Protein AF-F0YMZ0-F1 (afdb_monomer_lite)

Organism: Aureococcus anophagefferens (NCBI:txid44056)

Radius of gyration: 24.7 Å; chains: 1; bounding box: 88×40×67 Å

Structure (mmCIF, N/CA/C/O backbone):
data_AF-F0YMZ0-F1
#
_entry.id   AF-F0YMZ0-F1
#
loop_
_atom_site.group_PDB
_atom_site.id
_atom_site.type_symbol
_atom_site.label_atom_id
_atom_site.label_alt_id
_atom_site.label_comp_id
_atom_site.label_asym_id
_atom_site.label_entity_id
_atom_site.label_seq_id
_atom_site.pdbx_PDB_ins_code
_atom_site.Cartn_x
_atom_site.Cartn_y
_atom_site.Cartn_z
_atom_site.occupancy
_atom_site.B_iso_or_equiv
_atom_site.auth_seq_id
_atom_site.auth_comp_id
_atom_site.auth_asym_id
_atom_site.auth_atom_id
_atom_site.pdbx_PDB_model_num
ATOM 1 N N . MET A 1 1 ? 70.233 -6.081 -45.660 1.00 44.31 1 MET A N 1
ATOM 2 C CA . MET A 1 1 ? 70.823 -6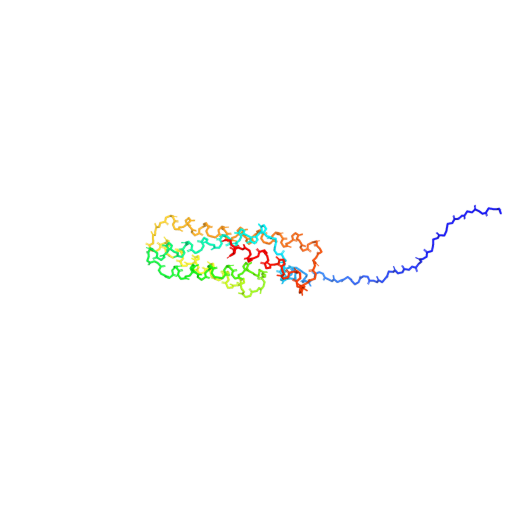.411 -44.346 1.00 44.31 1 MET A CA 1
ATOM 3 C C . MET A 1 1 ? 71.035 -5.077 -43.660 1.00 44.31 1 MET A C 1
ATOM 5 O O . MET A 1 1 ? 71.845 -4.326 -44.181 1.00 44.31 1 MET A O 1
ATOM 9 N N . ASP A 1 2 ? 70.300 -4.622 -42.650 1.00 37.59 2 ASP A N 1
ATOM 10 C CA . ASP A 1 2 ? 69.247 -5.146 -41.749 1.00 37.59 2 ASP A CA 1
ATOM 11 C C . ASP A 1 2 ? 67.894 -4.453 -42.048 1.00 37.59 2 ASP A C 1
ATOM 13 O O . ASP A 1 2 ? 67.910 -3.385 -42.650 1.00 37.59 2 ASP A O 1
ATOM 17 N N . ALA A 1 3 ? 66.678 -4.963 -41.810 1.00 41.69 3 ALA A N 1
ATOM 18 C CA . ALA A 1 3 ? 66.108 -5.841 -40.778 1.00 41.69 3 ALA A CA 1
ATOM 19 C C . ALA A 1 3 ? 66.000 -5.207 -39.378 1.00 41.69 3 ALA A C 1
ATOM 21 O O . ALA A 1 3 ? 66.719 -5.584 -38.465 1.00 41.69 3 ALA A O 1
ATOM 22 N N . THR A 1 4 ? 65.057 -4.280 -39.195 1.00 45.78 4 THR A N 1
ATOM 23 C CA . THR A 1 4 ? 64.239 -4.244 -37.968 1.00 45.78 4 THR A CA 1
ATOM 24 C C . THR A 1 4 ? 62.849 -3.689 -38.280 1.00 45.78 4 THR A C 1
ATOM 26 O O . THR A 1 4 ? 62.683 -2.547 -38.701 1.00 45.78 4 THR A O 1
ATOM 29 N N . ASP A 1 5 ? 61.878 -4.578 -38.102 1.00 44.66 5 ASP A N 1
ATOM 30 C CA . ASP A 1 5 ? 60.435 -4.378 -38.104 1.00 44.66 5 ASP A CA 1
ATOM 31 C C . ASP A 1 5 ? 59.991 -3.359 -37.042 1.00 44.66 5 ASP A C 1
ATOM 33 O O . ASP A 1 5 ? 60.605 -3.279 -35.982 1.00 44.66 5 ASP A O 1
ATOM 37 N N . VAL A 1 6 ? 58.905 -2.624 -37.302 1.00 46.84 6 VAL A N 1
ATOM 38 C CA . VAL A 1 6 ? 57.593 -2.812 -36.645 1.00 46.84 6 VAL A CA 1
ATOM 39 C C . VAL A 1 6 ? 56.571 -1.964 -37.413 1.00 46.84 6 VAL A C 1
ATOM 41 O O . VAL A 1 6 ? 56.580 -0.735 -37.345 1.00 46.84 6 VAL A O 1
ATOM 44 N N . ASP A 1 7 ? 55.668 -2.643 -38.117 1.00 44.19 7 ASP A N 1
ATOM 45 C CA . ASP A 1 7 ? 54.398 -2.086 -38.576 1.00 44.19 7 ASP A CA 1
ATOM 46 C C . ASP A 1 7 ? 53.550 -1.645 -37.371 1.00 44.19 7 ASP A C 1
ATOM 48 O O . ASP A 1 7 ? 53.196 -2.457 -36.515 1.00 44.19 7 ASP A O 1
ATOM 52 N N . LEU A 1 8 ? 53.169 -0.368 -37.324 1.00 43.53 8 LEU A N 1
ATOM 53 C CA . LEU A 1 8 ? 51.977 0.078 -36.600 1.00 43.53 8 LEU A CA 1
ATOM 54 C C . LEU A 1 8 ? 51.089 0.853 -37.567 1.00 43.53 8 LEU A C 1
ATOM 56 O O . LEU A 1 8 ? 51.158 2.070 -37.732 1.00 43.53 8 LEU A O 1
ATOM 60 N N . GLU A 1 9 ? 50.285 0.050 -38.245 1.00 37.81 9 GLU A N 1
ATOM 61 C CA . GLU A 1 9 ? 49.136 0.415 -39.046 1.00 37.81 9 GLU A CA 1
ATOM 62 C C . GLU A 1 9 ? 48.063 1.132 -38.198 1.00 37.81 9 GLU A C 1
ATOM 64 O O . GLU A 1 9 ? 47.907 0.887 -37.002 1.00 37.81 9 GLU A O 1
ATOM 69 N N . TYR A 1 10 ? 47.252 1.939 -38.886 1.00 35.12 10 TYR A N 1
ATOM 70 C CA . TYR A 1 10 ? 45.927 2.414 -38.474 1.00 35.12 10 TYR A CA 1
ATOM 71 C C . TYR A 1 10 ? 45.830 3.630 -37.532 1.00 35.12 10 TYR A C 1
ATOM 73 O O . TYR A 1 10 ? 45.337 3.576 -36.407 1.00 35.12 10 TYR A O 1
ATOM 81 N N . GLY A 1 11 ? 46.139 4.808 -38.085 1.00 33.28 11 GLY A N 1
ATOM 82 C CA . GLY A 1 11 ? 45.547 6.075 -37.643 1.00 33.28 11 GLY A CA 1
ATOM 83 C C . GLY A 1 11 ? 44.060 6.144 -38.010 1.00 33.28 11 GLY A C 1
ATOM 84 O O . GLY A 1 11 ? 43.687 6.804 -38.977 1.00 33.28 11 GLY A O 1
ATOM 85 N N . GLY A 1 12 ? 43.218 5.436 -37.255 1.00 40.56 12 GLY A N 1
ATOM 86 C CA . GLY A 1 12 ? 41.765 5.441 -37.389 1.00 40.56 12 GLY A CA 1
ATOM 87 C C . GLY A 1 12 ? 41.067 5.875 -36.099 1.00 40.56 12 GLY A C 1
ATOM 88 O O . GLY A 1 12 ? 41.079 5.145 -35.119 1.00 40.56 12 GLY A O 1
ATOM 89 N N . ALA A 1 13 ? 40.395 7.026 -36.179 1.00 43.38 13 ALA A N 1
ATOM 90 C CA . ALA A 1 13 ? 39.291 7.499 -35.336 1.00 43.38 13 ALA A CA 1
ATOM 91 C C . ALA A 1 13 ? 39.552 7.879 -33.860 1.00 43.38 13 ALA A C 1
ATOM 93 O O . ALA A 1 13 ? 39.765 7.050 -32.985 1.00 43.38 13 ALA A O 1
ATOM 94 N N . ALA A 1 14 ? 39.276 9.151 -33.561 1.00 39.06 14 ALA A N 1
ATOM 95 C CA . ALA A 1 14 ? 38.502 9.517 -32.379 1.00 39.06 14 ALA A CA 1
ATOM 96 C C . ALA A 1 14 ? 37.502 10.610 -32.787 1.00 39.06 14 ALA A C 1
ATOM 98 O O . ALA A 1 14 ? 37.812 11.800 -32.796 1.00 39.06 14 ALA A O 1
ATOM 99 N N . THR A 1 15 ? 36.300 10.196 -33.189 1.00 40.53 15 THR A N 1
ATOM 100 C CA . THR A 1 15 ? 35.117 11.067 -33.150 1.00 40.53 15 THR A CA 1
ATOM 101 C C . THR A 1 15 ? 34.977 11.624 -31.733 1.00 40.53 15 THR A C 1
ATOM 103 O O . THR A 1 15 ? 35.137 10.844 -30.787 1.00 40.53 15 THR A O 1
ATOM 106 N N . PRO A 1 16 ? 34.682 12.923 -31.546 1.00 39.06 16 PRO A N 1
ATOM 107 C CA . PRO A 1 16 ? 34.447 13.459 -30.217 1.00 39.06 16 PRO A CA 1
ATOM 108 C C . PRO A 1 16 ? 33.247 12.713 -29.644 1.00 39.06 16 PRO A C 1
ATOM 110 O O . PRO A 1 16 ? 32.157 12.755 -30.212 1.00 39.06 16 PRO A O 1
ATOM 113 N N . VAL A 1 17 ? 33.463 11.975 -28.558 1.00 49.81 17 VAL A N 1
ATOM 114 C CA . VAL A 1 17 ? 32.363 11.465 -27.750 1.00 49.81 17 VAL A CA 1
ATOM 115 C C . VAL A 1 17 ? 31.675 12.707 -27.213 1.00 49.81 17 VAL A C 1
ATOM 117 O O . VAL A 1 17 ? 32.257 13.427 -26.401 1.00 49.81 17 VAL A O 1
ATOM 120 N N . ASP A 1 18 ? 30.485 12.989 -27.739 1.00 40.12 18 ASP A N 1
ATOM 121 C CA . ASP A 1 18 ? 29.575 13.980 -27.193 1.00 40.12 18 ASP A CA 1
ATOM 122 C C . ASP A 1 18 ? 29.547 13.802 -25.677 1.00 40.12 18 ASP A C 1
ATOM 124 O O . ASP A 1 18 ? 29.072 12.792 -25.151 1.00 40.12 18 ASP A O 1
ATOM 128 N N . ALA A 1 19 ? 30.104 14.784 -24.972 1.00 44.22 19 ALA A N 1
ATOM 129 C CA . ALA A 1 19 ? 29.966 14.925 -23.538 1.00 44.22 19 ALA A CA 1
ATOM 130 C C . ALA A 1 19 ? 28.499 15.277 -23.254 1.00 44.22 19 ALA A C 1
ATOM 132 O O . ALA A 1 19 ? 28.141 16.433 -23.024 1.00 44.22 19 ALA A O 1
ATOM 133 N N . ALA A 1 20 ? 27.628 14.273 -23.342 1.00 41.84 20 ALA A N 1
ATOM 134 C CA . ALA A 1 20 ? 26.244 14.375 -22.934 1.00 41.84 20 ALA A CA 1
ATOM 135 C C . ALA A 1 20 ? 26.228 14.663 -21.429 1.00 41.84 20 ALA A C 1
ATOM 137 O O . ALA A 1 20 ? 26.673 13.858 -20.609 1.00 41.84 20 ALA A O 1
ATOM 138 N N . LYS A 1 21 ? 25.759 15.862 -21.080 1.00 41.88 21 LYS A N 1
ATOM 139 C CA . LYS A 1 21 ? 25.510 16.293 -19.704 1.00 41.88 21 LYS A CA 1
ATOM 140 C C . LYS A 1 21 ? 24.711 15.222 -18.943 1.00 41.88 21 LYS A C 1
ATOM 142 O O . LYS A 1 21 ? 23.690 14.773 -19.465 1.00 41.88 21 LYS A O 1
ATOM 147 N N . PRO A 1 22 ? 25.073 14.877 -17.694 1.00 44.50 22 PRO A N 1
ATOM 148 C CA . PRO A 1 22 ? 24.280 13.990 -16.854 1.00 44.50 22 PRO A CA 1
ATOM 149 C C . PRO A 1 22 ? 23.141 14.788 -16.200 1.00 44.50 22 PRO A C 1
ATOM 151 O O . PRO A 1 22 ? 23.057 14.902 -14.983 1.00 44.50 22 PRO A O 1
ATOM 154 N N . GLU A 1 23 ? 22.272 15.393 -17.003 1.00 42.91 23 GLU A N 1
ATOM 155 C CA . GLU A 1 23 ? 21.037 16.014 -16.523 1.00 42.91 23 GLU A CA 1
ATOM 156 C C . GLU A 1 23 ? 19.873 15.158 -17.038 1.00 42.91 23 GLU A C 1
ATOM 158 O O . GLU A 1 23 ? 19.540 15.222 -18.216 1.00 42.91 23 GLU A O 1
ATOM 163 N N . ASN A 1 24 ? 19.280 14.350 -16.144 1.00 45.12 24 ASN A N 1
ATOM 164 C CA . ASN A 1 24 ? 18.055 13.527 -16.288 1.00 45.12 24 ASN A CA 1
ATOM 165 C C . ASN A 1 24 ? 18.171 12.000 -16.437 1.00 45.12 24 ASN A C 1
ATOM 167 O O . ASN A 1 24 ? 17.132 11.342 -16.489 1.00 45.12 24 ASN A O 1
ATOM 171 N N . ASP A 1 25 ? 19.354 11.388 -16.401 1.00 51.12 25 ASP A N 1
ATOM 172 C CA . ASP A 1 25 ? 19.421 9.923 -16.572 1.00 51.12 25 ASP A CA 1
ATOM 173 C C . ASP A 1 25 ? 18.834 9.145 -15.366 1.00 51.12 25 ASP A C 1
ATOM 175 O O . ASP A 1 25 ? 18.237 8.083 -15.519 1.00 51.12 25 ASP A O 1
ATOM 179 N N . TYR A 1 26 ? 18.876 9.718 -14.155 1.00 47.50 26 TYR A N 1
ATOM 180 C CA . TYR A 1 26 ? 18.348 9.074 -12.940 1.00 47.50 26 TYR A CA 1
ATOM 181 C C . TYR A 1 26 ? 16.847 8.752 -13.000 1.00 47.50 26 TYR A C 1
ATOM 183 O O . TYR A 1 26 ? 16.445 7.659 -12.607 1.00 47.50 26 TYR A O 1
ATOM 191 N N . ALA A 1 27 ? 16.008 9.670 -13.490 1.00 49.12 27 ALA A N 1
ATOM 192 C CA . ALA A 1 27 ? 14.563 9.436 -13.572 1.00 49.12 27 ALA A CA 1
ATOM 193 C C . ALA A 1 27 ? 14.228 8.342 -14.602 1.00 49.12 27 ALA A C 1
ATOM 195 O O . ALA A 1 27 ? 13.366 7.497 -14.362 1.00 49.12 27 ALA A O 1
ATOM 196 N N . HIS A 1 28 ? 14.975 8.294 -15.709 1.00 52.44 28 HIS A N 1
ATOM 197 C CA . HIS A 1 28 ? 14.816 7.261 -16.731 1.00 52.44 28 HIS A CA 1
ATOM 198 C C . HIS A 1 28 ? 15.151 5.855 -16.214 1.00 52.44 28 HIS A C 1
ATOM 200 O O . HIS A 1 28 ? 14.480 4.897 -16.604 1.00 52.44 28 HIS A O 1
ATOM 206 N N . HIS A 1 29 ? 16.107 5.727 -15.288 1.00 57.75 29 HIS A N 1
ATOM 207 C CA . HIS A 1 29 ? 16.438 4.448 -14.644 1.00 57.75 29 HIS A CA 1
ATOM 208 C C . HIS A 1 29 ? 15.345 3.942 -13.693 1.00 57.75 29 HIS A C 1
ATOM 210 O O . HIS A 1 29 ? 15.119 2.735 -13.609 1.00 57.75 29 HIS A O 1
ATOM 216 N N . PHE A 1 30 ? 14.633 4.845 -13.011 1.00 58.72 30 PHE A N 1
ATOM 217 C CA . PHE A 1 30 ? 13.548 4.496 -12.083 1.00 58.72 30 PHE A CA 1
ATOM 218 C C . PHE A 1 30 ? 12.190 4.241 -12.758 1.00 58.72 30 PHE A C 1
ATOM 220 O O . PHE A 1 30 ? 11.333 3.566 -12.175 1.00 58.72 30 PHE A O 1
ATOM 227 N N . ASP A 1 31 ? 12.000 4.757 -13.976 1.00 60.28 31 ASP A N 1
ATOM 228 C CA . ASP A 1 31 ? 10.747 4.651 -14.736 1.00 60.28 31 ASP A CA 1
ATOM 229 C C . ASP A 1 31 ? 10.804 3.698 -15.937 1.00 60.28 31 ASP A C 1
ATOM 231 O O . ASP A 1 31 ? 9.760 3.363 -16.513 1.00 60.28 31 ASP A O 1
ATOM 235 N N . ALA A 1 32 ? 11.990 3.209 -16.313 1.00 58.41 32 ALA A N 1
ATOM 236 C CA . ALA A 1 32 ? 12.094 2.039 -17.176 1.00 58.41 32 ALA A CA 1
ATOM 237 C C . ALA A 1 32 ? 11.381 0.864 -16.487 1.00 58.41 32 ALA A C 1
ATOM 239 O O . ALA A 1 32 ? 11.577 0.683 -15.289 1.00 58.41 32 ALA A O 1
ATOM 240 N N . ASP A 1 33 ? 10.568 0.045 -17.189 1.00 56.03 33 ASP A N 1
ATOM 241 C CA . ASP A 1 33 ? 10.009 -1.150 -16.515 1.00 56.03 33 ASP A CA 1
ATOM 242 C C . ASP A 1 33 ? 11.142 -2.116 -16.155 1.00 56.03 33 ASP A C 1
ATOM 244 O O . ASP A 1 33 ? 11.549 -2.988 -16.924 1.00 56.03 33 ASP A O 1
ATOM 248 N N . VAL A 1 34 ? 11.704 -1.939 -14.973 1.00 56.12 34 VAL A N 1
ATOM 249 C CA . VAL A 1 34 ? 12.731 -2.811 -14.452 1.00 56.12 34 VAL A CA 1
ATOM 250 C C . VAL A 1 34 ? 12.093 -4.178 -14.297 1.00 56.12 34 VAL A C 1
ATOM 252 O O . VAL A 1 34 ? 11.032 -4.320 -13.682 1.00 56.12 34 VAL A O 1
ATOM 255 N N . VAL A 1 35 ? 12.715 -5.204 -14.885 1.00 59.50 35 VAL A N 1
ATOM 256 C CA . VAL A 1 35 ? 12.343 -6.579 -14.553 1.00 59.50 35 VAL A CA 1
ATOM 257 C C . VAL A 1 35 ? 12.736 -6.772 -13.099 1.00 59.50 35 VAL A C 1
ATOM 259 O O . VAL A 1 35 ? 13.909 -6.982 -12.783 1.00 59.50 35 VAL A O 1
ATOM 262 N N . ILE A 1 36 ? 11.753 -6.624 -12.212 1.00 62.28 36 ILE A N 1
ATOM 263 C CA . ILE A 1 36 ? 11.956 -6.825 -10.786 1.00 62.28 36 ILE A CA 1
ATOM 264 C C . ILE A 1 36 ? 12.375 -8.282 -10.601 1.00 62.28 36 ILE A C 1
ATOM 266 O O . ILE A 1 36 ? 11.707 -9.182 -11.117 1.00 62.28 36 ILE A O 1
ATOM 270 N N . PRO A 1 37 ? 13.435 -8.547 -9.836 1.00 61.91 37 PRO A N 1
ATOM 271 C CA . PRO A 1 37 ? 13.751 -9.899 -9.418 1.00 61.91 37 PRO A CA 1
ATOM 272 C C . PRO A 1 37 ? 12.590 -10.516 -8.655 1.00 61.91 37 PRO A C 1
ATOM 274 O O . PRO A 1 37 ? 12.064 -9.899 -7.726 1.00 61.91 37 PRO A O 1
ATOM 277 N N . ASP A 1 38 ? 12.301 -11.783 -8.936 1.00 62.56 38 ASP A N 1
ATOM 278 C CA . ASP A 1 38 ? 11.395 -12.604 -8.136 1.00 62.56 38 ASP A CA 1
ATOM 279 C C . ASP A 1 38 ? 11.670 -12.431 -6.632 1.00 62.56 38 ASP A C 1
ATOM 281 O O . ASP A 1 38 ? 10.770 -12.150 -5.851 1.00 62.56 38 ASP A O 1
ATOM 285 N N . ARG A 1 39 ? 12.935 -12.454 -6.199 1.00 67.69 39 ARG A N 1
ATOM 286 C CA . ARG A 1 39 ? 13.297 -12.299 -4.776 1.00 67.69 39 ARG A CA 1
ATOM 287 C C . ARG A 1 39 ? 12.800 -11.007 -4.094 1.00 67.69 39 ARG A C 1
ATOM 289 O O . ARG A 1 39 ? 12.816 -10.958 -2.869 1.00 67.69 39 ARG A O 1
ATOM 296 N N . ILE A 1 40 ? 12.391 -9.981 -4.847 1.00 69.12 40 ILE A N 1
ATOM 297 C CA . ILE A 1 40 ? 11.834 -8.714 -4.330 1.00 69.12 40 ILE A CA 1
ATOM 298 C C . ILE A 1 40 ? 10.331 -8.631 -4.586 1.00 69.12 40 ILE A C 1
ATOM 300 O O . ILE A 1 40 ? 9.580 -8.249 -3.691 1.00 69.12 40 ILE A O 1
ATOM 304 N N . ALA A 1 41 ? 9.881 -9.042 -5.774 1.00 67.56 41 ALA A N 1
ATOM 305 C CA . ALA A 1 41 ? 8.462 -9.044 -6.108 1.00 67.56 41 ALA A CA 1
ATOM 306 C C . ALA A 1 41 ? 7.663 -9.984 -5.187 1.00 67.56 41 ALA A C 1
ATOM 308 O O . ALA A 1 41 ? 6.603 -9.601 -4.691 1.00 67.56 41 ALA A O 1
ATOM 309 N N . ARG A 1 42 ? 8.195 -11.183 -4.889 1.00 70.12 42 ARG A N 1
ATOM 310 C CA . ARG A 1 42 ? 7.487 -12.183 -4.071 1.00 70.12 42 ARG A CA 1
ATOM 311 C C . ARG A 1 42 ? 7.229 -11.681 -2.644 1.00 70.12 42 ARG A C 1
ATOM 313 O O . ARG A 1 42 ? 6.074 -11.720 -2.223 1.00 70.12 42 ARG A O 1
ATOM 320 N N . PRO A 1 43 ? 8.233 -11.178 -1.893 1.00 74.31 43 PRO A N 1
ATOM 321 C CA . PRO A 1 43 ? 7.983 -10.660 -0.550 1.00 74.31 43 PRO A CA 1
ATOM 322 C C . PRO A 1 43 ? 7.105 -9.406 -0.546 1.00 74.31 43 PRO A C 1
ATOM 324 O O . PRO A 1 43 ? 6.265 -9.275 0.340 1.00 74.31 43 PRO A O 1
ATOM 327 N N . ALA A 1 44 ? 7.237 -8.522 -1.542 1.00 77.75 44 ALA A N 1
ATOM 328 C CA . ALA A 1 44 ? 6.432 -7.306 -1.619 1.00 77.75 44 ALA A CA 1
ATOM 329 C C . ALA A 1 44 ? 4.938 -7.623 -1.818 1.00 77.75 44 ALA A C 1
ATOM 331 O O . ALA A 1 44 ? 4.098 -7.164 -1.044 1.00 77.75 44 ALA A O 1
ATOM 332 N N . VAL A 1 45 ? 4.599 -8.509 -2.762 1.00 78.19 45 VAL A N 1
ATOM 333 C CA . VAL A 1 45 ? 3.212 -8.969 -2.960 1.00 78.19 45 VAL A CA 1
ATOM 334 C C . VAL A 1 45 ? 2.709 -9.768 -1.753 1.00 78.19 45 VAL A C 1
ATOM 336 O O . VAL A 1 45 ? 1.575 -9.571 -1.316 1.00 78.19 45 VAL A O 1
ATOM 339 N N . ALA A 1 46 ? 3.536 -10.641 -1.170 1.00 77.62 46 ALA A N 1
ATOM 340 C CA . ALA A 1 46 ? 3.162 -11.387 0.031 1.00 77.62 46 ALA A CA 1
ATOM 341 C C . ALA A 1 46 ? 2.826 -10.439 1.192 1.00 77.62 46 ALA A C 1
ATOM 343 O O . ALA A 1 46 ? 1.772 -10.567 1.806 1.00 77.62 46 ALA A O 1
ATOM 344 N N . SER A 1 47 ? 3.659 -9.426 1.432 1.00 80.88 47 SER A N 1
ATOM 345 C CA . SER A 1 47 ? 3.435 -8.444 2.494 1.00 80.88 47 SER A CA 1
ATOM 346 C C . SER A 1 47 ? 2.203 -7.562 2.266 1.00 80.88 47 SER A C 1
ATOM 348 O O . SER A 1 47 ? 1.577 -7.149 3.239 1.00 80.88 47 SER A O 1
ATOM 350 N N . ALA A 1 48 ? 1.778 -7.343 1.015 1.00 82.81 48 ALA A N 1
ATOM 351 C CA . ALA A 1 48 ? 0.528 -6.639 0.737 1.00 82.81 48 ALA A CA 1
ATOM 352 C C . ALA A 1 48 ? -0.686 -7.373 1.340 1.00 82.81 48 ALA A C 1
ATOM 354 O O . ALA A 1 48 ? -1.650 -6.732 1.749 1.00 82.81 48 ALA A O 1
ATOM 355 N N . HIS A 1 49 ? -0.635 -8.703 1.500 1.00 85.00 49 HIS A N 1
ATOM 356 C CA . HIS A 1 49 ? -1.710 -9.467 2.150 1.00 85.00 49 HIS A CA 1
ATOM 357 C C . HIS A 1 49 ? -1.883 -9.116 3.635 1.00 85.00 49 HIS A C 1
ATOM 359 O O . HIS A 1 49 ? -2.967 -9.319 4.184 1.00 85.00 49 HIS A O 1
ATOM 365 N N . CYS A 1 50 ? -0.882 -8.512 4.284 1.00 85.06 50 CYS A N 1
ATOM 366 C CA . CYS A 1 50 ? -1.054 -7.953 5.624 1.00 85.06 50 CYS A CA 1
ATOM 367 C C . CYS A 1 50 ? -2.121 -6.843 5.641 1.00 85.06 50 CYS A C 1
ATOM 369 O O . CYS A 1 50 ? -2.831 -6.698 6.634 1.00 85.06 50 CYS A O 1
ATOM 371 N N . PHE A 1 51 ? -2.298 -6.101 4.540 1.00 87.12 51 PHE A N 1
ATOM 372 C CA . PHE A 1 51 ? -3.354 -5.088 4.416 1.00 87.12 51 PHE A CA 1
ATOM 373 C C . PHE A 1 51 ? -4.739 -5.720 4.268 1.00 87.12 51 PHE A C 1
ATOM 375 O O . PHE A 1 51 ? -5.709 -5.209 4.825 1.00 87.12 51 PHE A O 1
ATOM 382 N N . LEU A 1 52 ? -4.830 -6.881 3.611 1.00 89.75 52 LEU A N 1
ATOM 383 C CA . LEU A 1 52 ? -6.062 -7.668 3.573 1.00 89.75 52 LEU A CA 1
ATOM 384 C C . LEU A 1 52 ? -6.429 -8.197 4.970 1.00 89.75 52 LEU A C 1
ATOM 386 O O . LEU A 1 52 ? -7.587 -8.112 5.380 1.00 89.75 52 LEU A O 1
ATOM 390 N N . ALA A 1 53 ? -5.446 -8.683 5.733 1.00 87.94 53 ALA A N 1
ATOM 391 C CA . ALA A 1 53 ? -5.657 -9.093 7.121 1.00 87.94 53 ALA A CA 1
ATOM 392 C C . ALA A 1 53 ? -6.108 -7.913 8.003 1.00 87.94 53 ALA A C 1
ATOM 394 O O . ALA A 1 53 ? -7.044 -8.054 8.790 1.00 87.94 53 ALA A O 1
ATOM 395 N N . LEU A 1 54 ? -5.501 -6.732 7.832 1.00 86.81 54 LEU A N 1
ATOM 396 C CA . LEU A 1 54 ? -5.923 -5.503 8.507 1.00 86.81 54 LEU A CA 1
ATOM 397 C C . LEU A 1 54 ? -7.373 -5.136 8.165 1.00 86.81 54 LEU A C 1
ATOM 399 O O . LEU A 1 54 ? -8.141 -4.795 9.067 1.00 86.81 54 LEU A O 1
ATOM 403 N N . ALA A 1 55 ? -7.758 -5.230 6.890 1.00 89.62 55 ALA A N 1
ATOM 404 C CA . ALA A 1 55 ? -9.125 -4.972 6.450 1.00 89.62 55 ALA A CA 1
ATOM 405 C C . ALA A 1 55 ? -10.123 -5.918 7.134 1.00 89.62 55 ALA A C 1
ATOM 407 O O . ALA A 1 55 ? -11.119 -5.461 7.695 1.00 89.62 55 ALA A O 1
ATOM 408 N N . LEU A 1 56 ? -9.811 -7.219 7.175 1.00 92.88 56 LEU A N 1
ATOM 409 C CA . LEU A 1 56 ? -10.653 -8.226 7.820 1.00 92.88 56 LEU A CA 1
ATOM 410 C C . LEU A 1 56 ? -10.796 -7.975 9.328 1.00 92.88 56 LEU A C 1
ATOM 412 O O . LEU A 1 56 ? -11.910 -7.947 9.845 1.00 92.88 56 LEU A O 1
ATOM 416 N N . VAL A 1 57 ? -9.688 -7.742 10.038 1.00 89.12 57 VAL A N 1
ATOM 417 C CA . VAL A 1 57 ? -9.718 -7.449 11.482 1.00 89.12 57 VAL A CA 1
ATOM 418 C C . VAL A 1 57 ? -10.501 -6.168 11.772 1.00 89.12 57 VAL A C 1
ATOM 420 O O . VAL A 1 57 ? -11.241 -6.110 12.753 1.00 89.12 57 VAL A O 1
ATOM 423 N N . SER A 1 58 ? -10.371 -5.150 10.920 1.00 88.44 58 SER A N 1
ATOM 424 C CA . SER A 1 58 ? -11.088 -3.881 11.076 1.00 88.44 58 SER A CA 1
ATOM 425 C C . SER A 1 58 ? -12.590 -4.066 10.874 1.00 88.44 58 SER A C 1
ATOM 427 O O . SER A 1 58 ? -13.374 -3.553 11.669 1.00 88.44 58 SER A O 1
ATOM 429 N N . PHE A 1 59 ? -12.987 -4.867 9.883 1.00 92.38 59 PHE A N 1
ATOM 430 C CA . PHE A 1 59 ? -14.383 -5.218 9.632 1.00 92.38 59 PHE A CA 1
ATOM 431 C C . PHE A 1 59 ? -14.996 -5.994 10.805 1.00 92.38 59 PHE A C 1
ATOM 433 O O . PHE A 1 59 ? -16.025 -5.598 11.342 1.00 92.38 59 PHE A O 1
ATOM 440 N N . LEU A 1 60 ? -14.313 -7.035 11.298 1.00 92.31 60 LEU A N 1
ATOM 441 C CA . LEU A 1 60 ? -14.777 -7.831 12.445 1.00 92.31 60 LEU A CA 1
ATOM 442 C C . LEU A 1 60 ? -14.905 -7.015 13.744 1.00 92.31 60 LEU A C 1
ATOM 444 O O . LEU A 1 60 ? -15.625 -7.408 14.659 1.00 92.31 60 LEU A O 1
ATOM 448 N N . ARG A 1 61 ? -14.204 -5.879 13.842 1.00 87.19 61 ARG A N 1
ATOM 449 C CA . ARG A 1 61 ? -14.262 -4.942 14.975 1.00 87.19 61 ARG A CA 1
ATOM 450 C C . ARG A 1 61 ? -15.277 -3.805 14.771 1.00 87.19 61 ARG A C 1
ATOM 452 O O . ARG A 1 61 ? -15.374 -2.941 15.642 1.00 87.19 61 ARG A O 1
ATOM 459 N N . GLY A 1 62 ? -16.013 -3.784 13.656 1.00 88.69 62 GLY A N 1
ATOM 460 C CA . GLY A 1 62 ? -16.988 -2.737 13.325 1.00 88.69 62 GLY A CA 1
ATOM 461 C C . GLY A 1 62 ? -16.358 -1.396 12.928 1.00 88.69 62 GLY A C 1
ATOM 462 O O . GLY A 1 62 ? -16.946 -0.333 13.142 1.00 88.69 62 GLY A O 1
ATOM 463 N N . TYR A 1 63 ? -15.128 -1.417 12.405 1.00 89.12 63 TYR A N 1
ATOM 464 C CA . TYR A 1 63 ? -14.431 -0.247 11.868 1.00 89.12 63 TYR A CA 1
ATOM 465 C C . TYR A 1 63 ? -14.510 -0.232 10.337 1.00 89.12 63 TYR A C 1
ATOM 467 O O . TYR A 1 63 ? -13.490 -0.293 9.651 1.00 89.12 63 TYR A O 1
ATOM 475 N N . ASP A 1 64 ? -15.727 -0.133 9.803 1.00 91.25 64 ASP A N 1
ATOM 476 C CA . ASP A 1 64 ? -16.020 -0.328 8.373 1.00 91.25 64 ASP A CA 1
ATOM 477 C C . ASP A 1 64 ? -15.238 0.615 7.453 1.00 91.25 64 ASP A C 1
ATOM 479 O O . ASP A 1 64 ? -14.736 0.205 6.409 1.00 91.25 64 ASP A O 1
ATOM 483 N N . VAL A 1 65 ? -15.057 1.872 7.865 1.00 90.75 65 VAL A N 1
ATOM 484 C CA . VAL A 1 65 ? -14.278 2.851 7.094 1.00 90.75 65 VAL A CA 1
ATOM 485 C C . VAL A 1 65 ? -12.804 2.443 7.018 1.00 90.75 65 VAL A C 1
ATOM 487 O O . VAL A 1 65 ? -12.206 2.518 5.948 1.00 90.75 65 VAL A O 1
ATOM 490 N N . LEU A 1 66 ? -12.215 1.954 8.117 1.00 88.69 66 LEU A N 1
ATOM 491 C CA . LEU A 1 66 ? -10.829 1.474 8.102 1.00 88.69 66 LEU A CA 1
ATOM 492 C C . LEU A 1 66 ? -10.712 0.193 7.278 1.00 88.69 66 LEU A C 1
ATOM 494 O O . LEU A 1 66 ? -9.740 0.038 6.547 1.00 88.69 66 LEU A O 1
ATOM 498 N N . ALA A 1 67 ? -11.707 -0.693 7.359 1.00 90.56 67 ALA A N 1
ATOM 499 C CA . ALA A 1 67 ? -11.759 -1.893 6.536 1.00 90.56 67 ALA A CA 1
ATOM 500 C C . ALA A 1 67 ? -11.764 -1.549 5.039 1.00 90.56 67 ALA A C 1
ATOM 502 O O . ALA A 1 67 ? -10.974 -2.108 4.281 1.00 90.56 67 ALA A O 1
ATOM 503 N N . ALA A 1 68 ? -12.587 -0.581 4.627 1.00 92.81 68 ALA A N 1
ATOM 504 C CA . ALA A 1 68 ? -12.652 -0.115 3.246 1.00 92.81 68 ALA A CA 1
ATOM 505 C C . ALA A 1 68 ? -11.338 0.539 2.788 1.00 92.81 68 ALA A C 1
ATOM 507 O O . ALA A 1 68 ? -10.840 0.226 1.707 1.00 92.81 68 ALA A O 1
ATOM 508 N N . VAL A 1 69 ? -10.742 1.404 3.616 1.00 91.88 69 VAL A N 1
ATOM 509 C CA . VAL A 1 69 ? -9.466 2.070 3.302 1.00 91.88 69 VAL A CA 1
ATOM 510 C C . VAL A 1 69 ? -8.316 1.057 3.213 1.00 91.88 69 VAL A C 1
ATOM 512 O O . VAL A 1 69 ? -7.538 1.107 2.263 1.00 91.88 69 VAL A O 1
ATOM 515 N N . ALA A 1 70 ? -8.244 0.088 4.130 1.00 90.50 70 ALA A N 1
ATOM 516 C CA . ALA A 1 70 ? -7.235 -0.974 4.112 1.00 90.50 70 ALA A CA 1
ATOM 517 C C . ALA A 1 70 ? -7.404 -1.930 2.917 1.00 90.50 70 ALA A C 1
ATOM 519 O O . ALA A 1 70 ? -6.414 -2.376 2.337 1.00 90.50 70 ALA A O 1
ATOM 520 N N . LEU A 1 71 ? -8.644 -2.215 2.505 1.00 93.31 71 LEU A N 1
ATOM 521 C CA . LEU A 1 71 ? -8.916 -2.985 1.290 1.00 93.31 71 LEU A CA 1
ATOM 522 C C . LEU A 1 71 ? -8.507 -2.209 0.028 1.00 93.31 71 LEU A C 1
ATOM 524 O O . LEU A 1 71 ? -7.937 -2.788 -0.897 1.00 93.31 71 LEU A O 1
ATOM 528 N N . GLY A 1 72 ? -8.748 -0.895 0.009 1.00 92.69 72 GLY A N 1
ATOM 529 C CA . GLY A 1 72 ? -8.248 0.004 -1.030 1.00 92.69 72 GLY A CA 1
ATOM 530 C C . GLY A 1 72 ? -6.723 -0.031 -1.126 1.00 92.69 72 GLY A C 1
ATOM 531 O O . GLY A 1 72 ? -6.198 -0.252 -2.216 1.00 92.69 72 GLY A O 1
ATOM 532 N N . LEU A 1 73 ? -6.031 0.079 0.015 1.00 91.62 73 LEU A N 1
ATOM 533 C CA . LEU A 1 73 ? -4.575 -0.050 0.111 1.00 91.62 73 LEU A CA 1
ATOM 534 C C . LEU A 1 73 ? -4.078 -1.403 -0.414 1.00 91.62 73 LEU A C 1
ATOM 536 O O . LEU A 1 73 ? -3.134 -1.451 -1.194 1.00 91.62 73 LEU A O 1
ATOM 540 N N . TYR A 1 74 ? -4.731 -2.512 -0.056 1.00 91.19 74 TYR A N 1
ATOM 541 C CA . TYR A 1 74 ? -4.388 -3.819 -0.622 1.00 91.19 74 TYR A CA 1
ATOM 542 C C . TYR A 1 74 ? -4.448 -3.803 -2.157 1.00 91.19 74 TYR A C 1
ATOM 544 O O . TYR A 1 74 ? -3.507 -4.237 -2.828 1.00 91.19 74 TYR A O 1
ATOM 552 N N . GLY A 1 75 ? -5.532 -3.261 -2.718 1.00 90.00 75 GLY A N 1
ATOM 553 C CA . GLY A 1 75 ? -5.716 -3.155 -4.162 1.00 90.00 75 GLY A CA 1
ATOM 554 C C . GLY A 1 75 ? -4.654 -2.286 -4.840 1.00 90.00 75 GLY A C 1
ATOM 555 O O . GLY A 1 75 ? -4.078 -2.702 -5.852 1.00 90.00 75 GLY A O 1
ATOM 556 N N . THR A 1 76 ? -4.365 -1.104 -4.289 1.00 90.81 76 THR A N 1
ATOM 557 C CA . THR A 1 76 ? -3.345 -0.200 -4.840 1.00 90.81 76 THR A CA 1
ATOM 558 C C . THR A 1 76 ? -1.951 -0.793 -4.729 1.00 90.81 76 THR A C 1
ATOM 560 O O . THR A 1 76 ? -1.225 -0.751 -5.719 1.00 90.81 76 THR A O 1
ATOM 563 N N . SER A 1 77 ? -1.616 -1.436 -3.609 1.00 88.00 77 SER A N 1
ATOM 564 C CA . SER A 1 77 ? -0.301 -2.042 -3.392 1.00 88.00 77 SER A CA 1
ATOM 565 C C . SER A 1 77 ? -0.077 -3.210 -4.340 1.00 88.00 77 SER A C 1
ATOM 567 O O . SER A 1 77 ? 0.941 -3.261 -5.026 1.00 88.00 77 SER A O 1
ATOM 569 N N . VAL A 1 78 ? -1.045 -4.122 -4.482 1.00 87.12 78 VAL A N 1
ATOM 570 C CA . VAL A 1 78 ? -0.939 -5.209 -5.470 1.00 87.12 78 VAL A CA 1
ATOM 571 C C . VAL A 1 78 ? -0.800 -4.643 -6.886 1.00 87.12 78 VAL A C 1
ATOM 573 O O . VAL A 1 78 ? 0.007 -5.139 -7.669 1.00 87.12 78 VAL A O 1
ATOM 576 N N . ASN A 1 79 ? -1.546 -3.594 -7.236 1.00 85.50 79 ASN A N 1
ATOM 577 C CA . ASN A 1 79 ? -1.460 -2.960 -8.553 1.00 85.50 79 ASN A CA 1
ATOM 578 C C . ASN A 1 79 ? -0.127 -2.221 -8.788 1.00 85.50 79 ASN A C 1
ATOM 580 O O . ASN A 1 79 ? 0.388 -2.244 -9.907 1.00 85.50 79 ASN A O 1
ATOM 584 N N . HIS A 1 80 ? 0.443 -1.597 -7.758 1.00 85.56 80 HIS A N 1
ATOM 585 C CA . HIS A 1 80 ? 1.751 -0.951 -7.801 1.00 85.56 80 HIS A CA 1
ATOM 586 C C . HIS A 1 80 ? 2.864 -1.990 -7.982 1.00 85.56 80 HIS A C 1
ATOM 588 O O . HIS A 1 80 ? 3.595 -1.933 -8.970 1.00 85.56 80 HIS A O 1
ATOM 594 N N . TRP A 1 81 ? 2.910 -3.020 -7.132 1.00 79.75 81 TRP A N 1
ATOM 595 C CA . TRP A 1 81 ? 3.906 -4.096 -7.217 1.00 79.75 81 TRP A CA 1
ATOM 596 C C . TRP A 1 81 ? 3.766 -4.960 -8.476 1.00 79.75 81 TRP A C 1
ATOM 598 O O . TRP A 1 81 ? 4.720 -5.612 -8.896 1.00 79.75 81 TRP A O 1
ATOM 608 N N . ARG A 1 82 ? 2.598 -4.914 -9.131 1.00 74.12 82 ARG A N 1
ATOM 609 C CA . ARG A 1 82 ? 2.368 -5.516 -10.447 1.00 74.12 82 ARG A CA 1
ATOM 610 C C . ARG A 1 82 ? 3.043 -4.806 -11.603 1.00 74.12 82 ARG A C 1
ATOM 612 O O . ARG A 1 82 ? 3.077 -5.433 -12.652 1.00 74.12 82 ARG A O 1
ATOM 619 N N . ARG A 1 83 ? 3.435 -3.531 -11.478 1.00 71.94 83 ARG A N 1
ATOM 620 C CA . ARG A 1 83 ? 4.184 -2.721 -12.469 1.00 71.94 83 ARG A CA 1
ATOM 621 C C . ARG A 1 83 ? 4.814 -1.518 -11.748 1.00 71.94 83 ARG A C 1
ATOM 623 O O . ARG A 1 83 ? 4.293 -0.408 -11.911 1.00 71.94 83 ARG A O 1
ATOM 630 N N . PRO A 1 84 ? 5.872 -1.708 -10.939 1.00 73.62 84 PRO A N 1
ATOM 631 C CA . PRO A 1 84 ? 6.439 -0.627 -10.158 1.00 73.62 84 PRO A CA 1
ATOM 632 C C . PRO A 1 84 ? 7.131 0.342 -11.100 1.00 73.62 84 PRO A C 1
ATOM 634 O O . PRO A 1 84 ? 7.869 -0.037 -12.009 1.00 73.62 84 PRO A O 1
ATOM 637 N N . ARG A 1 85 ? 6.799 1.604 -10.893 1.00 73.75 85 ARG A N 1
ATOM 638 C CA . ARG A 1 85 ? 7.306 2.754 -11.623 1.00 73.75 85 ARG A CA 1
ATOM 639 C C . ARG A 1 85 ? 7.209 3.923 -10.670 1.00 73.75 85 ARG A C 1
ATOM 641 O O . ARG A 1 85 ? 6.110 4.182 -10.161 1.00 73.75 85 ARG A O 1
ATOM 648 N N . VAL A 1 86 ? 8.321 4.608 -10.447 1.00 71.75 86 VAL A N 1
ATOM 649 C CA . VAL A 1 86 ? 8.406 5.649 -9.422 1.00 71.75 86 VAL A CA 1
ATOM 650 C C . VAL A 1 86 ? 7.499 6.829 -9.771 1.00 71.75 86 VAL A C 1
ATOM 652 O O . VAL A 1 86 ? 6.769 7.297 -8.902 1.00 71.75 86 VAL A O 1
ATOM 655 N N . THR A 1 87 ? 7.425 7.240 -11.038 1.00 77.00 87 THR A N 1
ATOM 656 C CA . THR A 1 87 ? 6.570 8.367 -11.464 1.00 77.00 87 THR A CA 1
ATOM 657 C C . THR A 1 87 ? 5.174 7.956 -11.942 1.00 77.00 87 THR A C 1
ATOM 659 O O . THR A 1 87 ? 4.438 8.751 -12.530 1.00 77.00 87 THR A O 1
ATOM 662 N N . SER A 1 88 ? 4.745 6.714 -11.692 1.00 80.88 88 SER A N 1
ATOM 663 C CA . SER A 1 88 ? 3.417 6.274 -12.132 1.00 80.88 88 SER A CA 1
ATOM 664 C C . SER A 1 88 ? 2.286 6.731 -11.215 1.00 80.88 88 SER A C 1
ATOM 666 O O . SER A 1 88 ? 2.401 6.726 -9.990 1.00 80.88 88 SER A O 1
ATOM 668 N N . TRP A 1 89 ? 1.113 6.979 -11.807 1.00 85.75 89 TRP A N 1
ATOM 669 C CA . TRP A 1 89 ? -0.119 7.217 -11.047 1.00 85.75 89 TRP A CA 1
ATOM 670 C C . TRP A 1 89 ? -0.459 6.058 -10.097 1.00 85.75 89 TRP A C 1
ATOM 672 O O . TRP A 1 89 ? -1.089 6.282 -9.070 1.00 85.75 89 TRP A O 1
ATOM 682 N N . ARG A 1 90 ? -0.036 4.823 -10.416 1.00 87.75 90 ARG A N 1
ATOM 683 C CA . ARG A 1 90 ? -0.240 3.647 -9.556 1.00 87.75 90 ARG A CA 1
ATOM 684 C C . ARG A 1 90 ? 0.532 3.777 -8.250 1.00 87.75 90 ARG A C 1
ATOM 686 O O . ARG A 1 90 ? -0.029 3.499 -7.200 1.00 87.75 90 ARG A O 1
ATOM 693 N N . HIS A 1 91 ? 1.791 4.209 -8.330 1.00 85.81 91 HIS A N 1
ATOM 694 C CA . HIS A 1 91 ? 2.616 4.481 -7.156 1.00 85.81 91 HIS A CA 1
ATOM 695 C C . HIS A 1 91 ? 2.047 5.647 -6.340 1.00 85.81 91 HIS A C 1
ATOM 697 O O . HIS A 1 91 ? 1.876 5.522 -5.133 1.00 85.81 91 HIS A O 1
ATOM 703 N N . ALA A 1 92 ? 1.642 6.736 -7.002 1.00 87.50 92 ALA A N 1
ATOM 704 C CA . ALA A 1 92 ? 0.993 7.858 -6.324 1.00 87.50 92 ALA A CA 1
ATOM 705 C C . ALA A 1 92 ? -0.304 7.438 -5.603 1.00 87.50 92 ALA A C 1
ATOM 707 O O . ALA A 1 92 ? -0.525 7.817 -4.456 1.00 87.50 92 ALA A O 1
ATOM 708 N N . ALA A 1 93 ? -1.145 6.622 -6.247 1.00 90.69 93 ALA A N 1
ATOM 709 C CA . ALA A 1 93 ? -2.361 6.086 -5.639 1.00 90.69 93 ALA A CA 1
ATOM 710 C C . ALA A 1 93 ? -2.057 5.189 -4.429 1.00 90.69 93 ALA A C 1
ATOM 712 O O . ALA A 1 93 ? -2.774 5.257 -3.433 1.00 90.69 93 ALA A O 1
ATOM 713 N N . ASP A 1 94 ? -0.994 4.386 -4.496 1.00 90.31 94 ASP A N 1
ATOM 714 C CA . ASP A 1 94 ? -0.569 3.536 -3.385 1.00 90.31 94 ASP A CA 1
ATOM 715 C C . ASP A 1 94 ? -0.082 4.359 -2.186 1.00 90.31 94 ASP A C 1
ATOM 717 O O . ASP A 1 94 ? -0.548 4.157 -1.067 1.00 90.31 94 ASP A O 1
ATOM 721 N N . LEU A 1 95 ? 0.741 5.385 -2.422 1.00 89.88 95 LEU A N 1
ATOM 722 C CA . LEU A 1 95 ? 1.168 6.325 -1.381 1.00 89.88 95 LEU A CA 1
ATOM 723 C C . LEU A 1 95 ? -0.014 7.066 -0.743 1.00 89.88 95 LEU A C 1
ATOM 725 O O . LEU A 1 95 ? -0.057 7.229 0.478 1.00 89.88 95 LEU A O 1
ATOM 729 N N . LEU A 1 96 ? -0.996 7.487 -1.545 1.00 93.31 96 LEU A N 1
ATOM 730 C CA . LEU A 1 96 ? -2.217 8.113 -1.035 1.00 93.31 96 LEU A CA 1
ATOM 731 C C . LEU A 1 96 ? -3.033 7.143 -0.173 1.00 93.31 96 LEU A C 1
ATOM 733 O O . LEU A 1 96 ? -3.533 7.540 0.880 1.00 93.31 96 LEU A O 1
ATOM 737 N N . ALA A 1 97 ? -3.144 5.875 -0.575 1.00 91.38 97 ALA A N 1
ATOM 738 C CA . ALA A 1 97 ? -3.838 4.856 0.206 1.00 91.38 97 ALA A CA 1
ATOM 739 C C . ALA A 1 97 ? -3.111 4.548 1.528 1.00 91.38 97 ALA A C 1
ATOM 741 O O . ALA A 1 97 ? -3.760 4.410 2.571 1.00 91.38 97 ALA A O 1
ATOM 742 N N . VAL A 1 98 ? -1.772 4.516 1.523 1.00 90.44 98 VAL A N 1
ATOM 743 C CA . VAL A 1 98 ? -0.954 4.397 2.742 1.00 90.44 98 VAL A CA 1
ATOM 744 C C . VAL A 1 98 ? -1.204 5.589 3.663 1.00 90.44 98 VAL A C 1
ATOM 746 O O . VAL A 1 98 ? -1.495 5.397 4.844 1.00 90.44 98 VAL A O 1
ATOM 749 N N . ALA A 1 99 ? -1.160 6.815 3.133 1.00 90.69 99 ALA A N 1
ATOM 750 C CA . ALA A 1 99 ? -1.395 8.032 3.905 1.00 90.69 99 ALA A CA 1
ATOM 751 C C . ALA A 1 99 ? -2.810 8.072 4.504 1.00 90.69 99 ALA A C 1
ATOM 753 O O . ALA A 1 99 ? -2.971 8.384 5.684 1.00 90.69 99 ALA A O 1
ATOM 754 N N . ALA A 1 100 ? -3.831 7.691 3.730 1.00 90.56 100 ALA A N 1
ATOM 755 C CA . ALA A 1 100 ? -5.208 7.592 4.206 1.00 90.56 100 ALA A CA 1
ATOM 756 C C . ALA A 1 100 ? -5.353 6.549 5.327 1.00 90.56 100 ALA A C 1
ATOM 758 O O . ALA A 1 100 ? -5.980 6.825 6.353 1.00 90.56 100 ALA A O 1
ATOM 759 N N . THR A 1 101 ? -4.726 5.378 5.169 1.00 90.56 101 THR A N 1
ATOM 760 C CA . THR A 1 101 ? -4.718 4.314 6.188 1.00 90.56 101 THR A CA 1
ATOM 761 C C . THR A 1 101 ? -4.022 4.782 7.465 1.00 90.56 101 THR A C 1
ATOM 763 O O . THR A 1 101 ? -4.544 4.577 8.559 1.00 90.56 101 THR A O 1
ATOM 766 N N . ALA A 1 102 ? -2.877 5.456 7.343 1.00 89.69 102 ALA A N 1
ATOM 767 C CA . ALA A 1 102 ? -2.129 5.989 8.475 1.00 89.69 102 ALA A CA 1
ATOM 768 C C . ALA A 1 102 ? -2.913 7.085 9.210 1.00 89.69 102 ALA A C 1
ATOM 770 O O . ALA A 1 102 ? -3.016 7.043 10.437 1.00 89.69 102 ALA A O 1
ATOM 771 N N . ALA A 1 103 ? -3.512 8.031 8.482 1.00 90.75 103 ALA A N 1
ATOM 772 C CA . ALA A 1 103 ? -4.295 9.116 9.062 1.00 90.75 103 ALA A CA 1
ATOM 773 C C . ALA A 1 103 ? -5.543 8.588 9.786 1.00 90.75 103 ALA A C 1
ATOM 775 O O . ALA A 1 103 ? -5.749 8.872 10.970 1.00 90.75 103 ALA A O 1
ATOM 776 N N . TYR A 1 104 ? -6.349 7.765 9.108 1.00 90.06 104 TYR A N 1
ATOM 777 C CA . TYR A 1 104 ? -7.581 7.232 9.689 1.00 90.06 104 TYR A CA 1
ATOM 778 C C . TYR A 1 104 ? -7.306 6.213 10.802 1.00 90.06 104 TYR A C 1
ATOM 780 O O . TYR A 1 104 ? -7.966 6.222 11.843 1.00 90.06 104 TYR A O 1
ATOM 788 N N . GLY A 1 105 ? -6.284 5.373 10.628 1.00 87.56 105 GLY A N 1
ATOM 789 C CA . GLY A 1 105 ? -5.813 4.448 11.651 1.00 87.56 105 GLY A CA 1
ATOM 790 C C . GLY A 1 105 ? -5.336 5.170 12.910 1.00 87.56 105 GLY A C 1
ATOM 791 O O . GLY A 1 105 ? -5.715 4.777 14.012 1.00 87.56 105 GLY A O 1
ATOM 792 N N . SER A 1 106 ? -4.571 6.257 12.768 1.00 89.62 106 SER A N 1
ATOM 793 C CA . SER A 1 106 ? -4.102 7.069 13.902 1.00 89.62 106 SER A CA 1
ATOM 794 C C . SER A 1 106 ? -5.265 7.733 14.642 1.00 89.62 106 SER A C 1
ATOM 796 O O . SER A 1 106 ? -5.304 7.731 15.875 1.00 89.62 106 SER A O 1
ATOM 798 N N . TYR A 1 107 ? -6.257 8.246 13.907 1.00 89.31 107 TYR A N 1
ATOM 799 C CA . TYR A 1 107 ? -7.499 8.744 14.499 1.00 89.31 107 TYR A CA 1
ATOM 800 C C . TYR A 1 107 ? -8.217 7.650 15.303 1.00 89.31 107 TYR A C 1
ATOM 802 O O . TYR A 1 107 ? -8.576 7.867 16.457 1.00 89.31 107 TYR A O 1
ATOM 810 N N . LEU A 1 108 ? -8.379 6.444 14.752 1.00 85.75 108 LEU A N 1
ATOM 811 C CA . LEU A 1 108 ? -9.008 5.338 15.479 1.00 85.75 108 LEU A CA 1
ATOM 812 C C . LEU A 1 108 ? -8.199 4.912 16.709 1.00 85.75 108 LEU A C 1
ATOM 814 O O . LEU A 1 108 ? -8.786 4.692 17.771 1.00 85.75 108 LEU A O 1
ATOM 818 N N . ALA A 1 109 ? -6.873 4.829 16.593 1.00 85.19 109 ALA A N 1
ATOM 819 C CA . ALA A 1 109 ? -5.982 4.452 17.684 1.00 85.19 109 ALA A CA 1
ATOM 820 C C . ALA A 1 109 ? -6.050 5.444 18.859 1.00 85.19 109 ALA A C 1
ATOM 822 O O . ALA A 1 109 ? -5.995 5.023 20.013 1.00 85.19 109 ALA A O 1
ATOM 823 N N . THR A 1 110 ? -6.232 6.738 18.582 1.00 85.06 110 THR A N 1
ATOM 824 C CA . THR A 1 110 ? -6.312 7.805 19.597 1.00 85.06 110 THR A CA 1
ATOM 825 C C . THR A 1 110 ? -7.723 8.035 20.131 1.00 85.06 110 THR A C 1
ATOM 827 O O . THR A 1 110 ? -7.928 8.098 21.344 1.00 85.06 110 THR A O 1
ATOM 830 N N . ALA A 1 111 ? -8.709 8.160 19.245 1.00 83.00 111 ALA A N 1
ATOM 831 C CA . ALA A 1 111 ? -10.040 8.641 19.596 1.00 83.00 111 ALA A CA 1
ATOM 832 C C . ALA A 1 111 ? -11.009 7.521 19.992 1.00 83.00 111 ALA A C 1
ATOM 834 O O . ALA A 1 111 ? -11.884 7.750 20.828 1.00 83.00 111 ALA A O 1
ATOM 835 N N . ARG A 1 112 ? -10.867 6.316 19.416 1.00 77.38 112 ARG A N 1
ATOM 836 C CA . ARG A 1 112 ? -11.870 5.246 19.554 1.00 77.38 112 ARG A CA 1
ATOM 837 C C . ARG A 1 112 ? -11.347 4.014 20.278 1.00 77.38 112 ARG A C 1
ATOM 839 O O . ARG A 1 112 ? -11.927 3.605 21.274 1.00 77.38 112 ARG A O 1
ATOM 846 N N . ALA A 1 113 ? -10.266 3.420 19.786 1.00 75.75 113 ALA A N 1
ATOM 847 C CA . ALA A 1 113 ? -9.777 2.145 20.291 1.00 75.75 113 ALA A CA 1
ATOM 848 C C . ALA A 1 113 ? -8.838 2.284 21.498 1.00 75.75 113 ALA A C 1
ATOM 850 O O . ALA A 1 113 ? -8.784 1.368 22.314 1.00 75.75 113 ALA A O 1
ATOM 851 N N . ARG A 1 114 ? -8.096 3.401 21.601 1.00 77.62 114 ARG A N 1
ATOM 852 C CA . ARG A 1 114 ? -7.167 3.727 22.708 1.00 77.62 114 ARG A CA 1
ATOM 853 C C . ARG A 1 114 ? -6.235 2.577 23.104 1.00 77.62 114 ARG A C 1
ATOM 855 O O . ARG A 1 114 ? -5.877 2.424 24.267 1.00 77.62 114 ARG A O 1
ATOM 862 N N . SER A 1 115 ? -5.857 1.744 22.136 1.00 76.06 115 SER A N 1
ATOM 863 C CA . SER A 1 115 ? -5.079 0.535 22.385 1.00 76.06 115 SER A CA 1
ATOM 864 C C . SER A 1 115 ? -3.666 0.688 21.831 1.00 76.06 115 SER A C 1
ATOM 866 O O . SER A 1 115 ? -3.515 0.954 20.635 1.00 76.06 115 SER A O 1
ATOM 868 N N . PRO A 1 116 ? -2.626 0.428 22.642 1.00 80.19 116 PRO A N 1
ATOM 869 C CA . PRO A 1 116 ? -1.249 0.343 22.159 1.00 80.19 116 PRO A CA 1
ATOM 870 C C . PRO A 1 116 ? -1.072 -0.689 21.037 1.00 80.19 116 PRO A C 1
ATOM 872 O O . PRO A 1 116 ? -0.252 -0.496 20.144 1.00 80.19 116 PRO A O 1
ATOM 875 N N . ALA A 1 117 ? -1.882 -1.755 21.029 1.00 79.31 117 ALA A N 1
ATOM 876 C CA . ALA A 1 117 ? -1.839 -2.780 19.987 1.00 79.31 117 ALA A CA 1
ATOM 877 C C . ALA A 1 117 ? -2.215 -2.231 18.598 1.00 79.31 117 ALA A C 1
ATOM 879 O O . ALA A 1 117 ? -1.680 -2.688 17.588 1.00 79.31 117 ALA A O 1
ATOM 880 N N . TRP A 1 118 ? -3.092 -1.222 18.530 1.00 82.12 118 TRP A N 1
ATOM 881 C CA . TRP A 1 118 ? -3.436 -0.566 17.266 1.00 82.12 118 TRP A CA 1
ATOM 882 C C . TRP A 1 118 ? -2.287 0.284 16.734 1.00 82.12 118 TRP A C 1
ATOM 884 O O . TRP A 1 118 ? -1.974 0.212 15.548 1.00 82.12 118 TRP A O 1
ATOM 894 N N . TRP A 1 119 ? -1.608 1.018 17.615 1.00 83.81 119 TRP A N 1
ATOM 895 C CA . TRP A 1 119 ? -0.397 1.751 17.254 1.00 83.81 119 TRP A CA 1
ATOM 896 C C . TRP A 1 119 ? 0.719 0.822 16.779 1.00 83.81 119 TRP A C 1
ATOM 898 O O . TRP A 1 119 ? 1.328 1.084 15.744 1.00 83.81 119 TRP A O 1
ATOM 908 N N . ALA A 1 120 ? 0.931 -0.299 17.472 1.00 82.38 120 ALA A N 1
ATOM 909 C CA . ALA A 1 120 ? 1.890 -1.317 17.052 1.00 82.38 120 ALA A CA 1
ATOM 910 C C . ALA A 1 120 ? 1.544 -1.902 15.669 1.00 82.38 120 ALA A C 1
ATOM 912 O O . ALA A 1 120 ? 2.429 -2.092 14.839 1.00 82.38 120 ALA A O 1
ATOM 913 N N . SER A 1 121 ? 0.255 -2.123 15.391 1.00 79.25 121 SER A N 1
ATOM 914 C CA . SER A 1 121 ? -0.210 -2.632 14.094 1.00 79.25 121 SER A CA 1
ATOM 915 C C . SER A 1 121 ? 0.036 -1.633 12.956 1.00 79.25 121 SER A C 1
ATOM 917 O O . SER A 1 121 ? 0.517 -2.019 11.893 1.00 79.25 121 SER A O 1
ATOM 919 N N . LEU A 1 122 ? -0.232 -0.342 13.182 1.00 83.25 122 LEU A N 1
ATOM 920 C CA . LEU A 1 122 ? 0.058 0.717 12.206 1.00 83.25 122 LEU A CA 1
ATOM 921 C C . LEU A 1 122 ? 1.561 0.872 11.960 1.00 83.25 122 LEU A C 1
ATOM 923 O O . LEU A 1 122 ? 1.982 1.009 10.812 1.00 83.25 122 LEU A O 1
ATOM 927 N N . ALA A 1 123 ? 2.375 0.796 13.016 1.00 84.50 123 ALA A N 1
ATOM 928 C CA . ALA A 1 123 ? 3.828 0.843 12.899 1.00 84.50 123 ALA A CA 1
ATOM 929 C C . ALA A 1 123 ? 4.375 -0.345 12.092 1.00 84.50 123 ALA A C 1
ATOM 931 O O . ALA A 1 123 ? 5.236 -0.157 11.236 1.00 84.50 123 ALA A O 1
ATOM 932 N N . ALA A 1 124 ? 3.842 -1.553 12.306 1.00 82.25 124 ALA A N 1
ATOM 933 C CA . ALA A 1 124 ? 4.224 -2.737 11.539 1.00 82.25 124 ALA A CA 1
ATOM 934 C C . ALA A 1 124 ? 3.882 -2.595 10.045 1.00 82.25 124 ALA A C 1
ATOM 936 O O . ALA A 1 124 ? 4.703 -2.926 9.191 1.00 82.25 124 ALA A O 1
ATOM 937 N N . VAL A 1 125 ? 2.705 -2.048 9.726 1.00 80.25 125 VAL A N 1
ATOM 938 C CA . VAL A 1 125 ? 2.280 -1.750 8.348 1.00 80.25 125 VAL A CA 1
ATOM 939 C C . VAL A 1 125 ? 3.204 -0.728 7.684 1.00 80.25 125 VAL A C 1
ATOM 941 O O . VAL A 1 125 ? 3.685 -0.969 6.576 1.00 80.25 125 VAL A O 1
ATOM 944 N N . ALA A 1 126 ? 3.506 0.377 8.369 1.00 83.44 126 ALA A N 1
ATOM 945 C CA . ALA A 1 126 ? 4.411 1.403 7.857 1.00 83.44 126 ALA A CA 1
ATOM 946 C C . ALA A 1 126 ? 5.832 0.857 7.634 1.00 83.44 126 ALA A C 1
ATOM 948 O O . ALA A 1 126 ? 6.443 1.124 6.600 1.00 83.44 126 ALA A O 1
ATOM 949 N N . ALA A 1 127 ? 6.340 0.046 8.567 1.00 83.81 127 ALA A N 1
ATOM 950 C CA . ALA A 1 127 ? 7.650 -0.584 8.452 1.00 83.81 127 ALA A CA 1
ATOM 951 C C . ALA A 1 127 ? 7.716 -1.575 7.280 1.00 83.81 127 ALA A C 1
ATOM 953 O O . ALA A 1 127 ? 8.701 -1.574 6.544 1.00 83.81 127 ALA A O 1
ATOM 954 N N . ALA A 1 128 ? 6.672 -2.384 7.071 1.00 80.88 128 ALA A N 1
ATOM 955 C CA . ALA A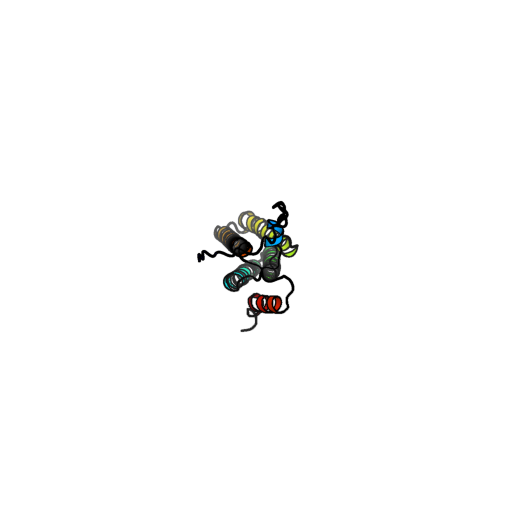 1 128 ? 6.597 -3.309 5.941 1.00 80.88 128 ALA A CA 1
ATOM 956 C C . ALA A 1 128 ? 6.609 -2.562 4.598 1.00 80.88 128 ALA A C 1
ATOM 958 O O . ALA A 1 128 ? 7.377 -2.919 3.704 1.00 80.88 128 ALA A O 1
ATOM 959 N N . PHE A 1 129 ? 5.820 -1.489 4.482 1.00 82.44 129 PHE A N 1
ATOM 960 C CA . PHE A 1 129 ? 5.809 -0.640 3.292 1.00 82.44 129 PHE A CA 1
ATOM 961 C C . PHE A 1 129 ? 7.190 -0.018 3.029 1.00 82.44 129 PHE A C 1
ATOM 963 O O . PHE A 1 129 ? 7.762 -0.206 1.956 1.00 82.44 129 PHE A O 1
ATOM 970 N N . ALA A 1 130 ? 7.775 0.640 4.034 1.00 84.94 130 ALA A N 1
ATOM 971 C CA . ALA A 1 130 ? 9.077 1.295 3.910 1.00 84.94 130 ALA A CA 1
ATOM 972 C C . ALA A 1 130 ? 10.211 0.309 3.586 1.00 84.94 130 ALA A C 1
ATOM 974 O O . ALA A 1 130 ? 11.112 0.629 2.807 1.00 84.94 130 ALA A O 1
ATOM 975 N N . TYR A 1 131 ? 10.172 -0.896 4.161 1.00 84.62 131 TYR A N 1
ATOM 976 C CA . TYR A 1 131 ? 11.146 -1.945 3.875 1.00 84.62 131 TYR A CA 1
ATOM 977 C C . TYR A 1 131 ? 11.093 -2.383 2.410 1.00 84.62 131 TYR A C 1
ATOM 979 O O . TYR A 1 131 ? 12.140 -2.452 1.760 1.00 84.62 131 TYR A O 1
ATOM 987 N N . ASN A 1 132 ? 9.893 -2.648 1.884 1.00 83.25 132 ASN A N 1
ATOM 988 C CA . ASN A 1 132 ? 9.712 -3.048 0.4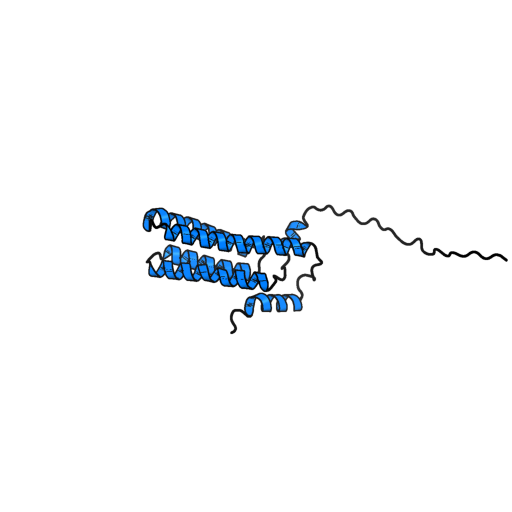89 1.00 83.25 132 ASN A CA 1
ATOM 989 C C . ASN A 1 132 ? 10.187 -1.962 -0.471 1.00 83.25 132 ASN A C 1
ATOM 991 O O . ASN A 1 132 ? 10.931 -2.252 -1.407 1.00 83.25 132 ASN A O 1
ATOM 995 N N . GLU A 1 133 ? 9.815 -0.717 -0.188 1.00 82.19 133 GLU A N 1
ATOM 996 C CA . GLU A 1 133 ? 10.175 0.433 -1.005 1.00 82.19 133 GLU A CA 1
ATOM 997 C C . GLU A 1 133 ? 11.696 0.656 -1.001 1.00 82.19 133 GLU A C 1
ATOM 999 O O . GLU A 1 133 ? 12.331 0.753 -2.049 1.00 82.19 133 GLU A O 1
ATOM 1004 N N . THR A 1 134 ? 12.335 0.592 0.171 1.00 84.06 134 THR A N 1
ATOM 1005 C CA . THR A 1 134 ? 13.800 0.700 0.297 1.00 84.06 134 THR A CA 1
ATOM 1006 C C . THR A 1 134 ? 14.526 -0.425 -0.447 1.00 84.06 134 THR A C 1
ATOM 1008 O O . THR A 1 134 ? 15.547 -0.188 -1.098 1.00 84.06 134 THR A O 1
ATOM 1011 N N . ARG A 1 135 ? 14.021 -1.663 -0.356 1.00 82.06 135 ARG A N 1
ATOM 1012 C CA . ARG A 1 135 ? 14.560 -2.820 -1.092 1.00 82.06 135 ARG A CA 1
ATOM 1013 C C . ARG A 1 135 ? 14.454 -2.615 -2.601 1.00 82.06 135 ARG A C 1
ATOM 1015 O O . ARG A 1 135 ? 15.420 -2.909 -3.300 1.00 82.06 135 ARG A O 1
ATOM 1022 N N . TYR A 1 136 ? 13.318 -2.111 -3.079 1.00 78.19 136 TYR A N 1
ATOM 1023 C CA . TYR A 1 136 ? 13.112 -1.778 -4.485 1.00 78.19 136 TYR A CA 1
ATOM 1024 C C . TYR A 1 136 ? 14.113 -0.717 -4.957 1.00 78.19 136 TYR A C 1
ATOM 1026 O O . TYR A 1 136 ? 14.848 -0.972 -5.910 1.00 78.19 136 TYR A O 1
ATOM 1034 N N . TYR A 1 137 ? 14.227 0.410 -4.243 1.00 76.88 137 TYR A N 1
ATOM 1035 C CA . TYR A 1 137 ? 15.152 1.489 -4.609 1.00 76.88 137 TYR A CA 1
ATOM 1036 C C . TYR A 1 137 ? 16.603 1.027 -4.694 1.00 76.88 137 TYR A C 1
ATOM 1038 O O . TYR A 1 137 ? 17.275 1.338 -5.674 1.00 76.88 137 TYR A O 1
ATOM 1046 N N . ARG A 1 138 ? 17.087 0.268 -3.701 1.00 78.44 138 ARG A N 1
ATOM 1047 C CA . ARG A 1 138 ? 18.471 -0.233 -3.702 1.00 78.44 138 ARG A CA 1
ATOM 1048 C C . ARG A 1 138 ? 18.747 -1.133 -4.897 1.00 78.44 138 ARG A C 1
ATOM 1050 O O . ARG A 1 138 ? 19.735 -0.944 -5.588 1.00 78.44 138 ARG A O 1
ATOM 1057 N N . GLU A 1 139 ? 17.855 -2.075 -5.183 1.00 73.12 139 GLU A N 1
ATOM 1058 C CA . GLU A 1 139 ? 18.085 -3.022 -6.271 1.00 73.12 139 GLU A CA 1
ATOM 1059 C C . GLU A 1 139 ? 17.961 -2.367 -7.656 1.00 73.12 139 GLU A C 1
ATOM 1061 O O . GLU A 1 139 ? 18.709 -2.716 -8.568 1.00 73.12 139 GLU A O 1
ATOM 1066 N N . VAL A 1 140 ? 17.037 -1.415 -7.829 1.00 69.75 140 VAL A N 1
ATOM 1067 C CA . VAL A 1 140 ? 16.940 -0.629 -9.069 1.00 69.75 140 VAL A CA 1
ATOM 1068 C C . VAL A 1 140 ? 18.191 0.224 -9.253 1.00 69.75 140 VAL A C 1
ATOM 1070 O O . VAL A 1 140 ? 18.762 0.214 -10.339 1.00 69.75 140 VAL A O 1
ATOM 1073 N N . HIS A 1 141 ? 18.657 0.892 -8.197 1.00 64.94 141 HIS A N 1
ATOM 1074 C CA . HIS A 1 141 ? 19.886 1.683 -8.215 1.00 64.94 141 HIS A CA 1
ATOM 1075 C C . HIS A 1 141 ? 21.113 0.830 -8.576 1.00 64.94 141 HIS A C 1
ATOM 1077 O O . HIS A 1 141 ? 21.868 1.174 -9.484 1.00 64.94 141 HIS A O 1
ATOM 1083 N N . ASP A 1 142 ? 21.276 -0.329 -7.934 1.00 65.31 142 ASP A N 1
ATOM 1084 C CA . ASP A 1 142 ? 22.404 -1.231 -8.183 1.00 65.31 142 ASP A CA 1
ATOM 1085 C C . ASP A 1 142 ? 22.385 -1.796 -9.614 1.00 65.31 142 ASP A C 1
ATOM 1087 O O . ASP A 1 142 ? 23.434 -2.012 -10.218 1.00 65.31 142 ASP A O 1
ATOM 1091 N N . ARG A 1 143 ? 21.204 -2.003 -10.209 1.00 59.53 143 ARG A N 1
ATOM 1092 C CA . ARG A 1 143 ? 21.057 -2.570 -11.564 1.00 59.53 143 ARG A CA 1
ATOM 1093 C C . ARG A 1 143 ? 21.024 -1.545 -12.684 1.00 59.53 143 ARG A C 1
ATOM 1095 O O . ARG A 1 143 ? 21.412 -1.882 -13.798 1.00 59.53 143 ARG A O 1
ATOM 1102 N N . ALA A 1 144 ? 20.626 -0.308 -12.411 1.00 54.94 144 ALA A N 1
ATOM 1103 C CA . ALA A 1 144 ? 20.794 0.804 -13.344 1.00 54.94 144 ALA A CA 1
ATOM 1104 C C . ALA A 1 144 ? 22.271 0.971 -13.754 1.00 54.94 144 ALA A C 1
ATOM 1106 O O . ALA A 1 144 ? 22.566 1.361 -14.879 1.00 54.94 144 ALA A O 1
ATOM 1107 N N . SER A 1 145 ? 23.200 0.565 -12.880 1.00 49.44 145 SER A N 1
ATOM 1108 C CA . SER A 1 145 ? 24.638 0.543 -13.165 1.00 49.44 145 SER A CA 1
ATOM 1109 C C . SER A 1 145 ? 25.108 -0.591 -14.100 1.00 49.44 145 SER A C 1
ATOM 1111 O O . SER A 1 145 ? 26.227 -0.531 -14.606 1.00 49.44 145 SER A O 1
ATOM 1113 N N . SER A 1 146 ? 24.284 -1.615 -14.373 1.00 46.28 146 SER A N 1
ATOM 1114 C CA . SER A 1 146 ? 24.667 -2.804 -15.156 1.00 46.28 146 SER A 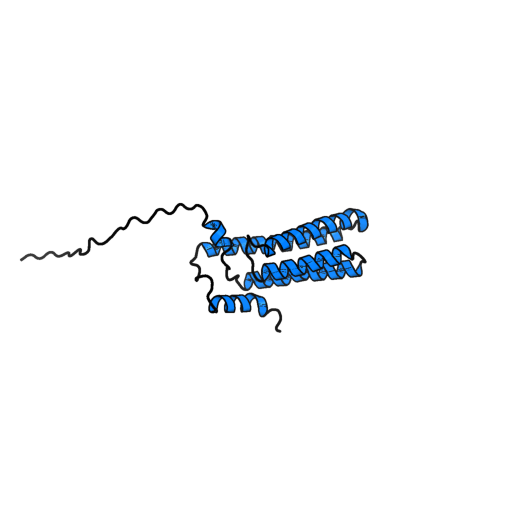CA 1
ATOM 1115 C C . SER A 1 146 ? 23.658 -3.129 -16.269 1.00 46.28 146 SER A C 1
ATOM 1117 O O . SER A 1 146 ? 22.761 -3.951 -16.122 1.00 46.28 146 SER A O 1
ATOM 1119 N N . SER A 1 147 ? 23.843 -2.478 -17.425 1.00 44.59 147 SER A N 1
ATOM 1120 C CA . SER A 1 147 ? 23.336 -2.863 -18.759 1.00 44.59 147 SER A CA 1
ATOM 1121 C C . SER A 1 147 ? 21.899 -3.414 -18.820 1.00 44.59 147 SER A C 1
ATOM 1123 O O . SER A 1 147 ? 21.657 -4.623 -18.776 1.00 44.59 147 SER A O 1
ATOM 1125 N N . PHE A 1 148 ? 20.931 -2.522 -19.023 1.00 50.34 148 PHE A N 1
ATOM 1126 C CA . PHE A 1 148 ? 19.534 -2.885 -19.239 1.00 50.34 148 PHE A CA 1
ATOM 1127 C C . PHE A 1 148 ? 19.298 -3.541 -20.609 1.00 50.34 148 PHE A C 1
ATOM 1129 O O . PHE A 1 148 ? 19.566 -2.958 -21.659 1.00 50.34 148 PHE A O 1
ATOM 1136 N N . SER A 1 149 ? 18.677 -4.721 -20.622 1.00 48.03 149 SER A N 1
ATOM 1137 C CA . SER A 1 149 ? 18.004 -5.241 -21.818 1.00 48.03 149 SER A CA 1
ATOM 1138 C C . SER A 1 149 ? 16.853 -4.306 -22.229 1.00 48.03 149 SER A C 1
ATOM 1140 O O . SER A 1 149 ? 16.038 -3.918 -21.384 1.00 48.03 149 SER A O 1
ATOM 1142 N N . ARG A 1 150 ? 16.794 -3.955 -23.526 1.00 45.91 150 ARG A N 1
ATOM 1143 C CA . ARG A 1 150 ? 15.887 -2.947 -24.112 1.00 45.91 150 ARG A CA 1
ATOM 1144 C C . ARG A 1 150 ? 14.428 -3.073 -23.617 1.00 45.91 150 ARG A C 1
ATOM 1146 O O . ARG A 1 150 ? 13.890 -4.188 -23.593 1.00 45.91 150 ARG A O 1
ATOM 1153 N N . PRO A 1 151 ? 13.763 -1.953 -23.268 1.00 51.38 151 PRO A N 1
ATOM 1154 C CA . PRO A 1 151 ? 12.324 -1.921 -23.006 1.00 51.38 151 PRO A CA 1
ATOM 1155 C C . PRO A 1 151 ? 11.493 -2.496 -24.162 1.00 51.38 151 PRO A C 1
ATOM 1157 O O . PRO A 1 151 ? 11.846 -2.315 -25.323 1.00 51.38 151 PRO A O 1
ATOM 1160 N N . GLY A 1 152 ? 10.382 -3.177 -23.843 1.00 53.69 152 GLY A N 1
ATOM 1161 C CA . GLY A 1 152 ? 9.356 -3.562 -24.827 1.00 53.69 152 GLY A CA 1
ATOM 1162 C C . GLY A 1 152 ? 9.519 -4.916 -25.535 1.00 53.69 152 GLY A C 1
ATOM 1163 O O . GLY A 1 152 ? 8.877 -5.139 -26.556 1.00 53.69 152 GLY A O 1
ATOM 1164 N N . THR A 1 153 ? 10.351 -5.837 -25.035 1.00 58.00 153 THR A N 1
ATOM 1165 C CA .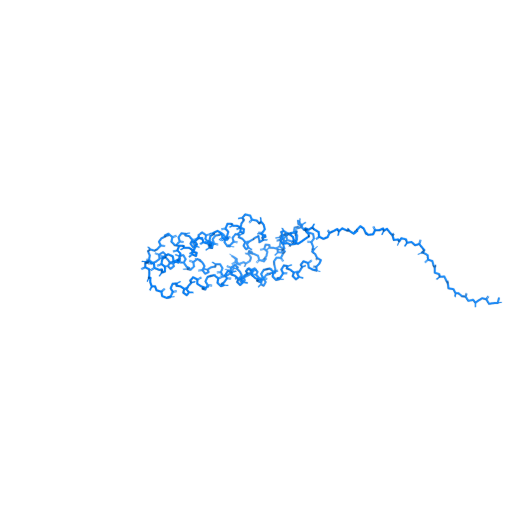 THR A 1 153 ? 10.478 -7.181 -25.635 1.00 58.00 153 THR A CA 1
ATOM 1166 C C . THR A 1 153 ? 9.500 -8.192 -25.023 1.00 58.00 153 THR A C 1
ATOM 1168 O O . THR A 1 153 ? 9.305 -8.244 -23.809 1.00 58.00 153 THR A O 1
ATOM 1171 N N . ALA A 1 154 ? 8.935 -9.079 -25.850 1.00 59.84 154 ALA A N 1
ATOM 1172 C CA . ALA A 1 154 ? 8.022 -10.136 -25.394 1.00 59.84 154 ALA A CA 1
ATOM 1173 C C . ALA A 1 154 ? 8.657 -11.080 -24.348 1.00 59.84 154 ALA A C 1
ATOM 1175 O O . ALA A 1 154 ? 7.976 -11.567 -23.443 1.00 59.84 154 ALA A O 1
ATOM 1176 N N . ALA A 1 155 ? 9.974 -11.305 -24.434 1.00 58.69 155 ALA A N 1
ATOM 1177 C CA . ALA A 1 155 ? 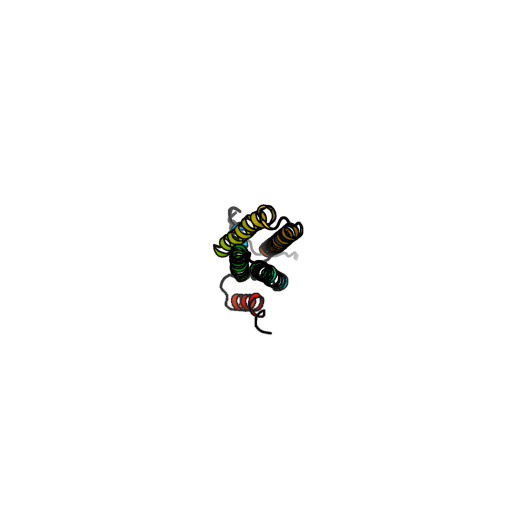10.738 -12.090 -23.465 1.00 58.69 155 ALA A CA 1
ATOM 1178 C C . ALA A 1 155 ? 10.782 -11.425 -22.077 1.00 58.69 155 ALA A C 1
ATOM 1180 O O . ALA A 1 155 ? 10.647 -12.111 -21.059 1.00 58.69 155 ALA A O 1
ATOM 1181 N N . ARG A 1 156 ? 10.896 -10.090 -22.034 1.00 59.31 156 ARG A N 1
ATOM 1182 C CA . ARG A 1 156 ? 10.813 -9.292 -20.806 1.00 59.31 156 ARG A CA 1
ATOM 1183 C C . ARG A 1 156 ? 9.412 -9.342 -20.208 1.00 59.31 156 ARG A C 1
ATOM 1185 O O . ARG A 1 156 ? 9.296 -9.626 -19.022 1.00 59.31 156 ARG A O 1
ATOM 1192 N N . ASP A 1 157 ? 8.361 -9.182 -21.006 1.00 59.66 157 ASP A N 1
ATOM 1193 C CA . ASP A 1 157 ? 6.978 -9.281 -20.513 1.00 59.66 157 ASP A CA 1
ATOM 1194 C C . ASP A 1 157 ? 6.635 -10.683 -19.994 1.00 59.66 157 ASP A C 1
ATOM 1196 O O . ASP A 1 157 ? 5.824 -10.843 -19.081 1.00 59.66 157 ASP A O 1
ATOM 1200 N N . ALA A 1 158 ? 7.233 -11.727 -20.570 1.00 62.91 158 ALA A N 1
ATOM 1201 C CA . ALA A 1 158 ? 7.091 -13.094 -20.083 1.00 62.91 158 ALA A CA 1
ATOM 1202 C C . ALA A 1 158 ? 7.847 -13.318 -18.761 1.00 62.91 158 ALA A C 1
ATOM 1204 O O . ALA A 1 158 ? 7.285 -13.908 -17.841 1.00 62.91 158 ALA A O 1
ATOM 1205 N N . ALA A 1 159 ? 9.086 -12.829 -18.634 1.00 62.72 159 ALA A N 1
ATOM 1206 C CA . ALA A 1 159 ? 9.846 -12.888 -17.381 1.00 62.72 159 ALA A CA 1
ATOM 1207 C C . ALA A 1 159 ? 9.156 -12.097 -16.265 1.00 62.72 159 ALA A C 1
ATOM 1209 O O . ALA A 1 159 ? 8.984 -12.602 -15.160 1.00 62.72 159 ALA A O 1
ATOM 1210 N N . TYR A 1 160 ? 8.668 -10.907 -16.605 1.00 58.16 160 TYR A N 1
ATOM 1211 C CA . TYR A 1 160 ? 7.895 -10.056 -15.721 1.00 58.16 160 TYR A CA 1
ATOM 1212 C C . TYR A 1 160 ? 6.626 -10.763 -15.236 1.00 58.16 160 TYR A C 1
ATOM 1214 O O . TYR A 1 160 ? 6.397 -10.860 -14.034 1.00 58.16 160 TYR A O 1
ATOM 1222 N N . ARG A 1 161 ? 5.832 -11.333 -16.158 1.00 59.91 161 ARG A N 1
ATOM 1223 C CA . ARG A 1 161 ? 4.616 -12.077 -15.804 1.00 59.91 161 ARG A CA 1
ATOM 1224 C C . ARG A 1 161 ? 4.902 -13.300 -14.940 1.00 59.91 161 ARG A C 1
ATOM 1226 O O . ARG A 1 161 ? 4.118 -13.565 -14.039 1.00 59.91 161 ARG A O 1
ATOM 1233 N N . ARG A 1 162 ? 6.009 -14.015 -15.161 1.00 61.75 162 ARG A N 1
ATOM 1234 C CA . ARG A 1 162 ? 6.423 -15.112 -14.272 1.00 61.75 162 ARG A CA 1
ATOM 1235 C C . ARG A 1 162 ? 6.725 -14.601 -12.865 1.00 61.75 162 ARG A C 1
ATOM 1237 O O . ARG A 1 162 ? 6.201 -15.163 -11.920 1.00 61.75 162 ARG A O 1
ATOM 1244 N N . ALA A 1 163 ? 7.447 -13.492 -12.729 1.00 59.25 163 ALA A N 1
ATOM 1245 C CA . ALA A 1 163 ? 7.758 -12.904 -11.426 1.00 59.25 163 ALA A CA 1
ATOM 1246 C C . ALA A 1 163 ? 6.514 -12.436 -10.639 1.00 59.25 163 ALA A C 1
ATOM 1248 O O . ALA A 1 163 ? 6.547 -12.408 -9.412 1.00 59.25 163 ALA A O 1
ATOM 1249 N N . THR A 1 164 ? 5.425 -12.055 -11.328 1.00 53.34 164 THR A N 1
ATOM 1250 C CA . THR A 1 164 ? 4.204 -11.495 -10.706 1.00 53.34 164 THR A CA 1
ATOM 1251 C C . THR A 1 164 ? 3.004 -12.445 -10.622 1.00 53.34 164 THR A C 1
ATOM 1253 O O . THR A 1 164 ? 2.207 -12.308 -9.697 1.00 53.34 164 THR A O 1
ATOM 1256 N N . TRP A 1 165 ? 2.817 -13.377 -11.566 1.00 52.78 165 TRP A N 1
ATOM 1257 C CA . TRP A 1 165 ? 1.568 -14.150 -11.717 1.00 52.78 165 TRP A CA 1
ATOM 1258 C C . TRP A 1 165 ? 1.662 -15.629 -11.347 1.00 52.78 165 TRP A C 1
ATOM 1260 O O . TRP A 1 165 ? 0.621 -16.233 -11.087 1.00 52.78 165 TRP A O 1
ATOM 1270 N N . THR A 1 166 ? 2.858 -16.211 -11.205 1.00 48.66 166 THR A N 1
ATOM 1271 C CA . THR A 1 166 ? 2.984 -17.573 -10.638 1.00 48.66 166 THR A CA 1
ATOM 1272 C C . THR A 1 166 ? 2.586 -17.637 -9.154 1.00 48.66 166 THR A C 1
ATOM 1274 O O . THR A 1 166 ? 2.669 -18.687 -8.534 1.00 48.66 166 THR A O 1
ATOM 1277 N N . HIS A 1 167 ? 2.127 -16.524 -8.571 1.00 45.31 167 HIS A N 1
ATOM 1278 C CA . HIS A 1 167 ? 1.585 -16.427 -7.214 1.00 45.31 167 HIS A CA 1
ATOM 1279 C C . HIS A 1 167 ? 0.115 -16.818 -7.060 1.00 45.31 167 HIS A C 1
ATOM 1281 O O . HIS A 1 167 ? -0.310 -17.056 -5.937 1.00 45.31 167 HIS A O 1
ATOM 1287 N N . TYR A 1 168 ? -0.660 -16.873 -8.146 1.00 39.62 168 TYR A N 1
ATOM 1288 C CA . TYR A 1 168 ? -2.098 -17.190 -8.091 1.00 39.62 168 TYR A CA 1
ATOM 1289 C C . TYR A 1 168 ? -2.443 -18.560 -8.687 1.00 39.62 168 TYR A C 1
ATOM 1291 O O . TYR A 1 168 ? -3.613 -18.886 -8.853 1.00 39.62 168 TYR A O 1
ATOM 1299 N N . SER A 1 169 ? -1.430 -19.341 -9.058 1.00 33.59 169 SER A N 1
ATOM 1300 C CA . SER A 1 169 ? -1.577 -20.641 -9.716 1.00 33.59 169 SER A CA 1
ATOM 1301 C C . SER A 1 169 ? -0.725 -21.691 -9.006 1.00 33.59 169 SER A C 1
ATOM 1303 O O . SER A 1 169 ? 0.238 -22.203 -9.563 1.00 33.59 169 SER A O 1
ATOM 1305 N N . HIS A 1 170 ? -1.074 -21.975 -7.753 1.00 34.81 170 HIS A N 1
ATOM 1306 C CA . HIS A 1 170 ? -0.713 -23.209 -7.063 1.00 34.81 170 HIS A CA 1
ATOM 1307 C C . HIS A 1 170 ? -1.882 -23.653 -6.193 1.00 34.81 170 HIS A C 1
ATOM 1309 O O . HIS A 1 170 ? -2.482 -22.769 -5.542 1.00 34.81 170 HIS A O 1
#

Sequence (170 aa):
MDATDVDLEYGGAATPVDAAKPENDYAHHFDADVVIPDRIARPAVASAHCFLALALVSFLRGYDVLAAVALGLYGTSVNHWRRPRVTSWRHAADLLAVAATAAYGSYLATARARSPAWWASLAAVAAAFAYNETRYYREVHDRASSSFSRPGTAARDAAYRRATWTHYSH

Secondary structure (DSSP, 8-state):
----------------------SSHHHHHHHS-----HHHHHHHHHHHHHHHHHHHHHHHTT-HHHHHHHHHHHHHHHHHHTS--TTSHHHHHHHHHHHHHHHHHHHIIIIII--HHHHHHHHHHHHHHHHHHHHHHHHHHHHHTS----TT-HHHHHHHHHHHHTTS--

pLDDT: mean 70.53, std 18.33, range [33.28, 93.31]

Foldseek 3Di:
DDDDDDDDDDPDDDDPPPPPDPDPPVLVLQAFQPLDDLVLLVLQLVLLCLLVVQLVVCVVVVVNVLNVLSVQLSVLSLVCSLGPHPPDPSVVSNVVSLVVNLVVLVCCCPPPPVDVVSVVSNVVSVCSVVVSVVVSVVVSVVCSVPDDDDGDDPVSVVSSCCSRPVVPPD